Protein AF-A0A7C1W9N8-F1 (afdb_monomer_lite)

pLDDT: mean 86.83, std 10.92, range [55.41, 98.25]

Radius of gyration: 13.0 Å; chains: 1; bounding box: 28×29×27 Å

Foldseek 3Di:
DEEEEEQQQCVDDDDPQNVVVLVVLQVCQVPPPPYAYEYEYCDDDDRDDHDHHYDNLHDDPDDPVVVVVCCVPPSVVVVCVVRVHPYYDYD

Secondary structure (DSSP, 8-state):
-EEEEE-GGGGSSP-HHHHHHHHHHHHHHHH--SSEEEEEESS-----SS--EEEE----SS-HHHHHHHIIIIIHHHHHHHTT-SEEE--

Sequence (91 aa):
MNIAIDCRVLEKKITGIGRYLSDLLEGLAKTDFQNEYYLFSQSEIYIGNNEFTFIHTGKSFFSSKLSSPFWLNFTLPKYLKKYKIDLFFTP

Structure (mmCIF, N/CA/C/O back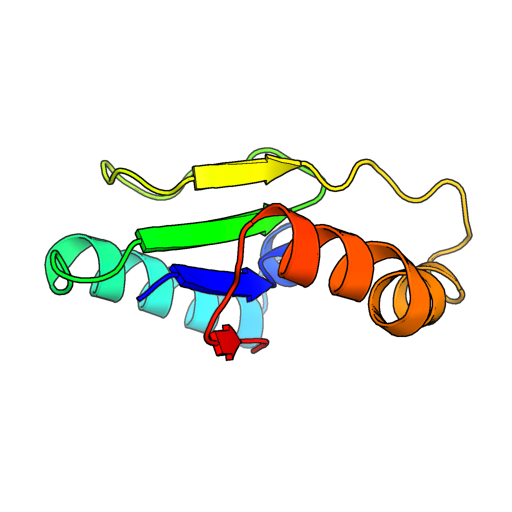bone):
data_AF-A0A7C1W9N8-F1
#
_entry.id   AF-A0A7C1W9N8-F1
#
loop_
_atom_site.group_PDB
_atom_site.id
_atom_site.type_symbol
_atom_site.label_atom_id
_atom_site.label_alt_id
_atom_site.label_comp_id
_atom_site.label_asym_id
_atom_site.label_entity_id
_atom_site.label_seq_id
_atom_site.pdbx_PDB_ins_code
_atom_site.Cartn_x
_atom_site.Cartn_y
_atom_site.Cartn_z
_atom_site.occupancy
_atom_site.B_iso_or_equiv
_atom_site.auth_seq_id
_atom_site.auth_comp_id
_atom_site.auth_asym_id
_atom_site.auth_atom_id
_atom_site.pdbx_PDB_model_num
ATOM 1 N N . MET A 1 1 ? -10.203 -1.580 10.587 1.00 96.31 1 MET A N 1
ATOM 2 C CA . MET A 1 1 ? -9.708 -2.787 9.878 1.00 96.31 1 MET A CA 1
ATOM 3 C C . MET A 1 1 ? -8.244 -2.587 9.531 1.00 96.31 1 MET A 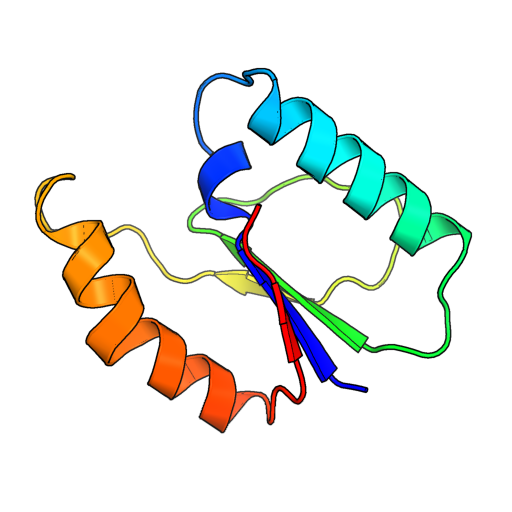C 1
ATOM 5 O O . MET A 1 1 ? -7.817 -1.443 9.448 1.00 96.31 1 MET A O 1
ATOM 9 N N . ASN A 1 2 ? -7.507 -3.667 9.287 1.00 97.25 2 ASN A N 1
ATOM 10 C CA . ASN A 1 2 ? -6.145 -3.621 8.767 1.00 97.25 2 ASN A CA 1
ATOM 11 C C . ASN A 1 2 ? -6.194 -3.602 7.235 1.00 97.25 2 ASN A C 1
ATOM 13 O O . ASN A 1 2 ? -6.518 -4.613 6.607 1.00 97.25 2 ASN A O 1
ATOM 17 N N . ILE A 1 3 ? -5.888 -2.461 6.625 1.00 97.50 3 ILE A N 1
ATOM 18 C CA . ILE A 1 3 ? -5.951 -2.265 5.174 1.00 97.50 3 ILE A CA 1
ATOM 19 C C . ILE A 1 3 ? -4.532 -2.128 4.635 1.00 97.50 3 ILE A C 1
ATOM 21 O O . ILE A 1 3 ? -3.788 -1.244 5.048 1.00 97.50 3 ILE A O 1
ATOM 25 N N . ALA A 1 4 ? -4.149 -2.986 3.692 1.00 96.62 4 ALA A N 1
ATOM 26 C CA . ALA A 1 4 ? -2.871 -2.866 3.009 1.00 96.62 4 ALA A CA 1
ATOM 27 C C . ALA A 1 4 ? -3.029 -2.258 1.617 1.00 96.62 4 ALA A C 1
ATOM 29 O O . ALA A 1 4 ? -3.919 -2.645 0.861 1.00 96.62 4 ALA A O 1
ATOM 30 N N . ILE A 1 5 ? -2.124 -1.349 1.264 1.00 95.81 5 ILE A N 1
ATOM 31 C CA . ILE A 1 5 ? -2.118 -0.646 -0.019 1.00 95.81 5 ILE A CA 1
ATOM 32 C C . ILE A 1 5 ? -0.793 -0.914 -0.736 1.00 95.81 5 ILE A C 1
ATOM 34 O O . ILE A 1 5 ? 0.287 -0.764 -0.158 1.00 95.81 5 ILE A O 1
ATOM 38 N N . ASP A 1 6 ? -0.869 -1.321 -2.005 1.00 94.38 6 ASP A N 1
ATOM 39 C CA . ASP A 1 6 ? 0.303 -1.475 -2.867 1.00 94.38 6 ASP A CA 1
ATOM 40 C C . ASP A 1 6 ? 0.792 -0.110 -3.369 1.00 94.38 6 ASP A C 1
ATOM 42 O O . ASP A 1 6 ? 0.257 0.458 -4.323 1.00 94.38 6 ASP A O 1
ATOM 46 N N . CYS A 1 7 ? 1.841 0.410 -2.733 1.00 93.25 7 CYS A N 1
ATOM 47 C CA . CYS A 1 7 ? 2.439 1.694 -3.079 1.00 93.25 7 CYS A CA 1
ATOM 48 C C . CYS A 1 7 ? 3.639 1.573 -4.023 1.00 93.25 7 CYS A C 1
ATOM 50 O O . CYS A 1 7 ? 4.263 2.586 -4.344 1.00 93.25 7 CYS A O 1
ATOM 52 N N . ARG A 1 8 ? 3.954 0.377 -4.543 1.00 88.94 8 ARG A N 1
ATOM 53 C CA . ARG A 1 8 ? 5.138 0.168 -5.401 1.00 88.94 8 ARG A CA 1
ATOM 54 C C . ARG A 1 8 ? 5.087 0.958 -6.710 1.00 88.94 8 ARG A C 1
ATOM 56 O O . ARG A 1 8 ? 6.107 1.162 -7.367 1.00 88.94 8 ARG A O 1
ATOM 63 N N . VAL A 1 9 ? 3.902 1.416 -7.119 1.00 89.06 9 VAL A N 1
ATOM 64 C CA . VAL A 1 9 ? 3.734 2.284 -8.293 1.00 89.06 9 VAL A CA 1
ATOM 65 C C . VAL A 1 9 ? 4.286 3.700 -8.071 1.00 89.06 9 VAL A C 1
ATOM 67 O O . VAL A 1 9 ? 4.681 4.347 -9.041 1.00 89.06 9 VAL A O 1
ATOM 70 N N . LEU A 1 10 ? 4.388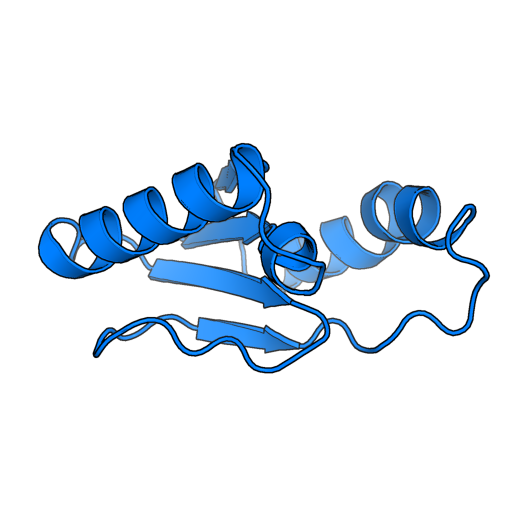 4.154 -6.815 1.00 89.50 10 LEU A N 1
ATOM 71 C CA . LEU A 1 10 ? 4.945 5.461 -6.440 1.00 89.50 10 LEU A CA 1
ATOM 72 C C . LEU A 1 10 ? 6.479 5.501 -6.505 1.00 89.50 10 LEU A C 1
ATOM 74 O O . LEU A 1 10 ? 7.066 6.575 -6.515 1.00 89.50 10 LEU A O 1
ATOM 78 N N . GLU A 1 11 ? 7.136 4.343 -6.599 1.00 82.56 11 GLU A N 1
ATOM 79 C CA . GLU A 1 11 ? 8.598 4.231 -6.720 1.00 82.56 11 GLU A CA 1
ATOM 80 C C . GLU A 1 11 ? 9.114 4.609 -8.117 1.00 82.56 11 GLU A C 1
ATOM 82 O O . GLU A 1 11 ? 10.311 4.812 -8.330 1.00 82.56 11 GLU A O 1
ATOM 87 N N . LYS A 1 12 ? 8.220 4.634 -9.109 1.00 79.69 12 LYS A N 1
ATOM 88 C CA . LYS A 1 12 ? 8.540 4.943 -10.505 1.00 79.69 12 LYS A CA 1
ATOM 89 C C . LYS A 1 12 ? 8.242 6.411 -10.796 1.00 79.69 12 LYS A C 1
ATOM 91 O O . LYS A 1 12 ? 7.622 7.114 -10.005 1.00 79.69 12 LYS A O 1
ATOM 96 N N . LYS A 1 13 ? 8.637 6.878 -11.985 1.00 82.12 13 LYS A N 1
ATOM 97 C CA . LYS A 1 13 ? 8.225 8.198 -12.483 1.00 82.12 13 LYS A CA 1
ATOM 98 C C . LYS A 1 13 ? 6.700 8.324 -12.376 1.00 82.12 13 LYS A C 1
ATOM 100 O O . LYS A 1 13 ? 5.985 7.496 -12.942 1.00 82.12 13 LYS A O 1
ATOM 105 N N . ILE A 1 14 ? 6.229 9.351 -11.666 1.00 83.69 14 ILE A N 1
ATOM 106 C CA . ILE A 1 14 ? 4.800 9.569 -11.420 1.00 83.69 14 ILE A CA 1
ATOM 107 C C . ILE A 1 14 ? 4.059 9.667 -12.758 1.00 83.69 14 ILE A C 1
ATOM 109 O O . ILE A 1 14 ? 4.388 10.483 -13.621 1.00 83.69 14 ILE A O 1
ATOM 113 N N . THR A 1 15 ? 3.048 8.817 -12.905 1.00 91.19 15 THR A N 1
ATOM 114 C CA . THR A 1 15 ? 2.071 8.823 -14.002 1.00 91.19 15 THR A CA 1
ATOM 115 C C . THR A 1 15 ? 0.669 9.042 -13.424 1.00 91.19 15 THR A C 1
ATOM 117 O O . THR A 1 15 ? 0.535 9.258 -12.219 1.00 91.19 15 THR A O 1
ATOM 120 N N . GLY A 1 16 ? -0.383 8.981 -14.249 1.00 93.62 16 GLY A N 1
ATOM 121 C CA . GLY A 1 16 ? -1.764 9.167 -13.785 1.00 93.62 16 GLY A CA 1
ATOM 122 C C . GLY A 1 16 ? -2.134 8.260 -12.608 1.00 93.62 16 GLY A C 1
ATOM 123 O O . GLY A 1 16 ? -2.703 8.737 -11.633 1.00 93.62 16 GLY A O 1
ATOM 124 N N . ILE A 1 17 ? -1.708 6.993 -12.643 1.00 93.06 17 ILE A N 1
ATOM 125 C CA . ILE A 1 17 ? -1.998 6.046 -11.562 1.00 93.06 17 ILE A CA 1
ATOM 126 C C . ILE A 1 17 ? -1.244 6.371 -10.266 1.00 93.06 17 ILE A C 1
ATOM 128 O O . ILE A 1 17 ? -1.793 6.250 -9.177 1.00 93.06 17 ILE A O 1
ATOM 132 N N . GLY A 1 18 ? -0.004 6.860 -10.380 1.00 92.44 18 GLY A N 1
ATOM 133 C CA . GLY A 1 18 ? 0.770 7.297 -9.220 1.00 92.44 18 GLY A CA 1
ATOM 134 C C . GLY A 1 18 ? 0.186 8.559 -8.587 1.00 92.44 18 GLY A C 1
ATOM 135 O O . GLY A 1 18 ? 0.138 8.664 -7.367 1.00 92.44 18 GLY A O 1
ATOM 136 N N . ARG A 1 19 ? -0.314 9.494 -9.406 1.00 92.69 19 ARG A N 1
ATOM 137 C CA . ARG A 1 19 ? -1.003 10.692 -8.912 1.00 92.69 19 ARG A CA 1
ATOM 138 C C . ARG A 1 19 ? -2.305 10.328 -8.202 1.00 92.69 19 ARG A C 1
ATOM 140 O O . ARG A 1 19 ? -2.492 10.745 -7.070 1.00 92.69 19 ARG A O 1
ATOM 147 N N . TYR A 1 20 ? -3.130 9.481 -8.818 1.00 95.31 20 TYR A N 1
ATOM 148 C CA . TYR A 1 20 ? -4.359 8.979 -8.200 1.00 95.31 20 TYR A CA 1
ATOM 149 C C . TYR A 1 20 ? -4.097 8.337 -6.833 1.00 95.31 20 TYR A C 1
ATOM 151 O O . TYR A 1 20 ? -4.758 8.679 -5.857 1.00 95.31 20 TYR A O 1
ATOM 159 N N . LEU A 1 21 ? -3.107 7.443 -6.747 1.00 94.69 21 LEU A N 1
ATOM 160 C CA . LEU A 1 21 ? -2.772 6.795 -5.484 1.00 94.69 21 LEU A CA 1
ATOM 161 C C . LEU A 1 21 ? -2.266 7.804 -4.438 1.00 94.69 21 LEU A C 1
ATOM 163 O O . LEU A 1 21 ? -2.640 7.704 -3.275 1.00 94.69 21 LEU A O 1
ATOM 167 N N . SER A 1 22 ? -1.440 8.774 -4.837 1.00 92.25 22 SER A N 1
ATOM 168 C CA . SER A 1 22 ? -0.960 9.827 -3.933 1.00 92.25 22 SER A CA 1
ATOM 169 C C . SER A 1 22 ? -2.116 10.649 -3.356 1.00 92.25 22 SER A C 1
ATOM 171 O O . SER A 1 22 ? -2.174 10.849 -2.144 1.00 92.25 22 SER A O 1
ATOM 173 N N . ASP A 1 23 ? -3.051 11.076 -4.208 1.00 92.81 23 ASP A N 1
ATOM 174 C CA . ASP A 1 23 ? -4.209 11.878 -3.805 1.00 92.81 23 ASP A CA 1
ATOM 175 C C . ASP A 1 23 ? -5.163 11.060 -2.911 1.00 92.81 23 ASP A C 1
ATOM 177 O O . ASP A 1 23 ? -5.700 11.574 -1.928 1.00 92.81 23 ASP A O 1
ATOM 181 N N . LEU A 1 24 ? -5.331 9.762 -3.200 1.00 94.44 24 LEU A N 1
ATOM 182 C CA . LEU A 1 24 ? -6.092 8.837 -2.356 1.00 94.44 24 LEU A CA 1
ATOM 183 C C . LEU A 1 24 ? -5.476 8.729 -0.956 1.00 94.44 24 LEU A C 1
ATOM 185 O O . LEU A 1 24 ? -6.191 8.858 0.033 1.00 94.44 24 LEU A O 1
ATOM 189 N N . LEU A 1 25 ? -4.162 8.510 -0.863 1.00 93.25 25 LEU A N 1
ATOM 190 C CA . LEU A 1 25 ? -3.464 8.368 0.417 1.00 93.25 25 LEU A CA 1
ATOM 191 C C . LEU A 1 25 ? -3.518 9.663 1.240 1.00 93.25 25 LEU A C 1
ATOM 193 O O . LEU A 1 25 ? -3.727 9.606 2.450 1.00 93.25 25 LEU A O 1
ATOM 197 N N . GLU A 1 26 ? -3.409 10.826 0.594 1.00 92.06 26 GLU A N 1
ATOM 198 C CA . GLU A 1 26 ? -3.602 12.121 1.254 1.00 92.06 26 GLU A CA 1
ATOM 199 C C . GLU A 1 26 ? -5.044 12.310 1.757 1.00 92.06 26 GLU A C 1
ATOM 201 O O . GLU A 1 26 ? -5.259 12.819 2.859 1.00 92.06 26 GLU A O 1
ATOM 206 N N . GLY A 1 27 ? -6.039 11.887 0.974 1.00 92.06 27 GLY A N 1
ATOM 207 C CA . GLY A 1 27 ? -7.444 11.922 1.376 1.00 92.06 27 GLY A CA 1
ATOM 208 C C . GLY A 1 27 ? -7.727 11.022 2.578 1.00 92.06 27 GLY A C 1
ATOM 209 O O . GLY A 1 27 ? -8.327 11.474 3.554 1.00 92.06 27 GLY A O 1
ATOM 210 N N . LEU A 1 28 ? -7.247 9.775 2.539 1.00 92.94 28 LEU A N 1
ATOM 211 C CA . LEU A 1 28 ? -7.389 8.809 3.632 1.00 92.94 28 LEU A CA 1
ATOM 212 C C . LEU A 1 28 ? -6.742 9.326 4.917 1.00 92.94 28 LEU A C 1
ATOM 214 O O . LEU A 1 28 ? -7.387 9.316 5.959 1.00 92.94 28 LEU A O 1
ATOM 218 N N . ALA A 1 29 ? -5.534 9.888 4.823 1.00 90.25 29 ALA A N 1
ATOM 219 C CA . ALA A 1 29 ? -4.848 10.496 5.959 1.00 90.25 29 ALA A CA 1
ATOM 220 C C . ALA A 1 29 ? -5.702 11.571 6.667 1.00 90.25 29 ALA A C 1
ATOM 222 O O . ALA A 1 29 ? -5.733 11.672 7.890 1.00 90.25 29 ALA A O 1
ATOM 223 N N . LYS A 1 30 ? -6.446 12.375 5.909 1.00 90.25 30 LYS A N 1
ATOM 224 C CA . LYS A 1 30 ? -7.235 13.477 6.479 1.00 90.25 30 LYS A CA 1
ATOM 225 C C . LYS A 1 30 ? -8.616 13.065 6.980 1.00 90.25 30 LYS A C 1
ATOM 227 O O . LYS A 1 30 ? -9.240 13.848 7.693 1.00 90.25 30 LYS A O 1
ATOM 232 N N . THR A 1 31 ? -9.134 11.917 6.549 1.00 92.38 31 THR A N 1
ATOM 233 C CA . THR A 1 31 ? -10.566 11.603 6.686 1.00 92.38 31 THR A CA 1
ATOM 234 C C . THR A 1 31 ? -10.858 10.287 7.387 1.00 92.38 31 THR A C 1
ATOM 236 O O . THR A 1 31 ? -11.922 10.172 7.996 1.00 92.38 31 THR A O 1
ATOM 239 N N . ASP A 1 32 ? -9.944 9.318 7.345 1.00 92.31 32 ASP A N 1
ATOM 240 C CA . ASP A 1 32 ? -10.148 8.011 7.951 1.00 92.31 32 ASP A CA 1
ATOM 241 C C . ASP A 1 32 ? -9.205 7.785 9.132 1.00 92.31 32 ASP A C 1
ATOM 243 O O . ASP A 1 32 ? -7.998 7.614 8.977 1.00 92.31 32 ASP A O 1
ATOM 247 N N . PHE A 1 33 ? -9.806 7.753 10.319 1.00 90.19 33 PHE A N 1
ATOM 248 C CA . PHE A 1 33 ? -9.133 7.529 11.599 1.00 90.19 33 PHE A CA 1
ATOM 249 C C . PHE A 1 33 ? -9.586 6.227 12.278 1.00 90.19 33 PHE A C 1
ATOM 251 O O . PHE A 1 33 ? -9.315 6.020 13.456 1.00 90.19 33 PHE A O 1
ATOM 258 N N . GLN A 1 34 ? -10.347 5.377 11.579 1.00 93.94 34 GLN A N 1
ATOM 259 C CA . GLN A 1 34 ? -10.879 4.123 12.132 1.00 93.94 34 GLN A CA 1
ATOM 260 C C . GLN A 1 34 ? -10.118 2.889 11.640 1.00 93.94 34 GLN A C 1
ATOM 262 O O . GLN A 1 34 ? -10.232 1.807 12.227 1.00 93.94 34 GLN A O 1
ATOM 267 N N . ASN A 1 35 ? -9.389 3.025 10.533 1.00 95.12 35 ASN A N 1
ATOM 268 C CA . ASN A 1 35 ? -8.634 1.944 9.922 1.00 95.12 35 ASN A CA 1
ATOM 269 C C . ASN A 1 35 ? -7.129 2.121 10.107 1.00 95.12 35 ASN A C 1
ATOM 271 O O . ASN A 1 35 ? -6.602 3.229 10.088 1.00 95.12 35 ASN A O 1
ATOM 275 N N . GLU A 1 36 ? -6.450 0.985 10.222 1.00 94.88 36 GLU A N 1
ATOM 276 C CA . GLU A 1 36 ? -5.000 0.887 10.288 1.00 94.88 36 GLU A CA 1
ATOM 277 C C . GLU A 1 36 ? -4.475 0.602 8.886 1.00 94.88 36 GLU A C 1
ATOM 279 O O . GLU A 1 36 ? -4.860 -0.387 8.251 1.00 94.88 36 GLU A O 1
ATOM 284 N N . TYR A 1 37 ? -3.598 1.470 8.396 1.00 94.94 37 TYR A N 1
ATOM 285 C CA . TYR A 1 37 ? -3.124 1.421 7.020 1.00 94.94 37 TYR A CA 1
ATOM 286 C C . TYR A 1 37 ? -1.674 0.951 6.932 1.00 94.94 37 TYR A C 1
ATOM 288 O O . TYR A 1 37 ? -0.768 1.511 7.552 1.00 94.94 37 TYR A O 1
ATOM 296 N N . TYR A 1 38 ? -1.453 -0.055 6.089 1.00 94.88 38 TYR A N 1
ATOM 297 C CA . TYR A 1 38 ? -0.162 -0.684 5.844 1.00 94.88 38 TYR A CA 1
ATOM 298 C C . TYR A 1 38 ? 0.292 -0.422 4.408 1.00 94.88 38 TYR A C 1
ATOM 300 O O . TYR A 1 38 ? -0.284 -0.947 3.454 1.00 94.88 38 TYR A O 1
ATOM 308 N N . LEU A 1 39 ? 1.337 0.381 4.232 1.00 94.12 39 LEU A N 1
ATOM 309 C CA . LEU A 1 39 ? 1.807 0.785 2.907 1.00 94.12 39 LEU A CA 1
ATOM 310 C C . LEU A 1 39 ? 2.971 -0.099 2.462 1.00 94.12 39 LEU A C 1
ATOM 312 O O . LEU A 1 39 ? 4.050 -0.064 3.057 1.00 94.12 39 LEU A O 1
ATOM 316 N N . PHE A 1 40 ? 2.766 -0.889 1.407 1.00 93.25 40 PHE A N 1
ATOM 317 C CA . PHE A 1 40 ? 3.823 -1.716 0.830 1.00 93.25 40 PHE A CA 1
ATOM 318 C C . PHE A 1 40 ? 4.652 -0.925 -0.174 1.00 93.25 40 PHE A C 1
ATOM 320 O O . PHE A 1 40 ? 4.138 -0.466 -1.192 1.00 93.25 40 PHE A O 1
ATOM 327 N N . SER A 1 41 ? 5.951 -0.819 0.090 1.00 88.94 41 SER A N 1
ATOM 328 C CA . SER A 1 41 ? 6.903 -0.153 -0.797 1.00 88.94 41 SER A CA 1
ATOM 329 C C . SER A 1 41 ? 8.304 -0.750 -0.658 1.00 88.94 41 SER A C 1
ATOM 331 O O . SER A 1 41 ? 8.688 -1.267 0.390 1.00 88.94 41 SER A O 1
ATOM 333 N N . GLN A 1 42 ? 9.104 -0.667 -1.713 1.00 83.38 42 GLN A N 1
ATOM 334 C CA . GLN A 1 42 ? 10.525 -1.010 -1.735 1.00 83.38 42 GLN A CA 1
ATOM 335 C C . GLN A 1 42 ? 11.410 0.181 -1.343 1.00 83.38 42 GLN A C 1
ATOM 337 O O . GLN A 1 42 ? 12.571 -0.028 -0.988 1.00 83.38 42 GLN A O 1
ATOM 342 N N . SER A 1 43 ? 10.889 1.411 -1.393 1.00 77.94 43 SER A N 1
ATOM 343 C CA . SER A 1 43 ? 11.570 2.636 -0.952 1.00 77.94 43 SER A CA 1
ATOM 344 C C . SER A 1 43 ? 10.759 3.387 0.101 1.00 77.94 43 SER A C 1
ATOM 346 O O . SER A 1 43 ? 9.557 3.166 0.246 1.00 77.94 43 SER A O 1
ATOM 348 N N . GLU A 1 44 ? 11.399 4.289 0.840 1.00 71.75 44 GLU A N 1
ATOM 349 C CA . GLU A 1 44 ? 10.658 5.267 1.639 1.00 71.75 44 GLU A CA 1
ATOM 350 C C . GLU A 1 44 ? 9.791 6.128 0.714 1.00 71.75 44 GLU A C 1
ATOM 352 O O . GLU A 1 44 ? 10.235 6.555 -0.356 1.00 71.75 44 GLU A O 1
ATOM 357 N N . ILE A 1 45 ? 8.534 6.325 1.104 1.00 75.62 45 ILE A N 1
ATOM 358 C CA . ILE A 1 45 ? 7.600 7.214 0.419 1.00 75.62 45 ILE A CA 1
ATOM 359 C C . ILE A 1 45 ? 7.159 8.230 1.460 1.00 75.62 45 ILE A C 1
ATOM 361 O O . ILE A 1 45 ? 6.659 7.858 2.518 1.00 75.62 45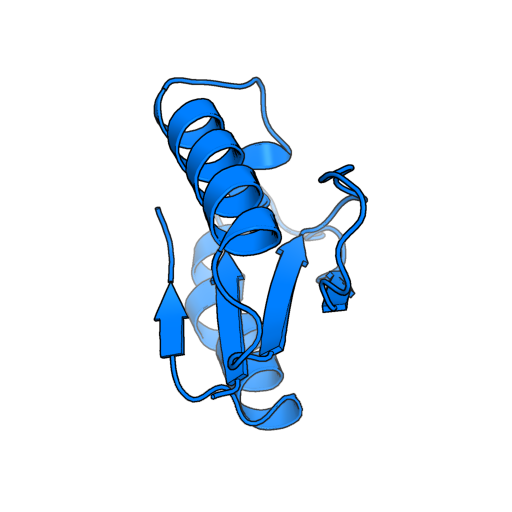 ILE A O 1
ATOM 365 N N . TYR A 1 46 ? 7.345 9.510 1.159 1.00 70.56 46 TYR A N 1
ATOM 366 C CA . TYR A 1 46 ? 6.854 10.583 2.009 1.00 70.56 46 TYR A CA 1
ATOM 367 C C . TYR A 1 46 ? 5.397 10.852 1.665 1.00 70.56 46 TYR A C 1
ATOM 369 O O . TYR A 1 46 ? 5.082 11.369 0.595 1.00 70.56 46 TYR A O 1
ATOM 377 N N . ILE A 1 47 ? 4.517 10.485 2.583 1.00 71.31 47 ILE A N 1
ATOM 378 C CA . ILE A 1 47 ? 3.101 10.838 2.564 1.00 71.31 47 ILE A CA 1
ATOM 379 C C . ILE A 1 47 ? 2.869 11.609 3.859 1.00 71.31 47 ILE A C 1
ATOM 381 O O . ILE A 1 47 ? 3.469 11.261 4.874 1.00 71.31 47 ILE A O 1
ATOM 385 N N . GLY A 1 48 ? 2.117 12.712 3.790 1.00 63.38 48 GLY A N 1
ATOM 386 C CA . GLY A 1 48 ? 1.978 13.689 4.878 1.00 63.38 48 GLY A CA 1
ATOM 387 C C . GLY A 1 48 ? 1.599 13.095 6.245 1.00 63.38 48 GLY A C 1
ATOM 388 O O . GLY A 1 48 ? 1.253 11.925 6.344 1.00 63.38 48 GLY A O 1
ATOM 389 N N . ASN A 1 49 ? 1.675 13.936 7.284 1.00 55.41 49 ASN A N 1
ATOM 390 C CA . ASN A 1 49 ? 1.634 13.627 8.728 1.00 55.41 49 ASN A CA 1
ATOM 391 C C . ASN A 1 49 ? 0.488 12.715 9.228 1.00 55.41 49 ASN A C 1
ATOM 393 O O . ASN A 1 49 ? -0.357 13.166 9.997 1.00 55.41 49 ASN A O 1
ATOM 397 N N . ASN A 1 50 ? 0.511 11.431 8.883 1.00 61.16 50 ASN A N 1
ATOM 398 C CA . ASN A 1 50 ? -0.388 10.415 9.415 1.00 61.16 50 ASN A CA 1
ATOM 399 C C . ASN A 1 50 ? 0.356 9.137 9.801 1.00 61.16 50 ASN A C 1
ATOM 401 O O . ASN A 1 50 ? 1.436 8.839 9.289 1.00 61.16 50 ASN A O 1
ATOM 405 N N . GLU A 1 51 ? -0.273 8.367 10.690 1.00 77.06 51 GLU A N 1
ATOM 406 C CA . GLU A 1 51 ? 0.222 7.107 11.255 1.00 77.06 51 GLU A CA 1
ATOM 407 C C . GLU A 1 51 ? 0.095 5.935 10.265 1.00 77.06 51 GLU A C 1
ATOM 409 O O . GLU A 1 51 ? -0.486 4.893 10.551 1.00 77.06 51 GLU A O 1
ATOM 414 N N . PHE A 1 52 ? 0.633 6.091 9.054 1.00 89.69 52 PHE A N 1
ATOM 415 C CA . PHE A 1 52 ? 0.781 4.962 8.142 1.00 89.69 52 PHE A CA 1
ATOM 416 C C . PHE A 1 52 ? 1.878 4.019 8.639 1.00 89.69 52 PHE A C 1
ATOM 418 O O . PHE A 1 52 ? 3.010 4.436 8.895 1.00 89.69 52 PHE A O 1
ATOM 425 N N . THR A 1 53 ? 1.585 2.719 8.690 1.00 90.88 53 THR A N 1
ATOM 426 C CA . THR A 1 53 ? 2.618 1.706 8.918 1.00 90.88 53 THR A CA 1
ATOM 427 C C . THR A 1 53 ? 3.294 1.363 7.594 1.00 90.88 53 THR A C 1
ATOM 429 O O . THR A 1 53 ? 2.747 0.644 6.756 1.00 90.88 53 THR A O 1
ATOM 432 N N . PHE A 1 54 ? 4.519 1.844 7.399 1.00 90.50 54 PHE A N 1
ATOM 433 C CA . PHE A 1 54 ? 5.312 1.503 6.220 1.00 90.50 54 PHE A CA 1
ATOM 434 C C . PHE A 1 54 ? 5.906 0.099 6.340 1.00 90.50 54 PHE A C 1
ATOM 436 O O . PHE A 1 54 ? 6.611 -0.229 7.296 1.00 90.50 54 PHE A O 1
ATOM 443 N N . ILE A 1 55 ? 5.650 -0.739 5.336 1.00 89.25 55 ILE A N 1
ATOM 444 C CA . ILE A 1 55 ? 6.240 -2.069 5.230 1.00 89.25 55 ILE A CA 1
ATOM 445 C C . ILE A 1 55 ? 7.210 -2.073 4.058 1.00 89.25 55 ILE A C 1
ATOM 447 O O . ILE A 1 55 ? 6.818 -2.159 2.891 1.00 89.25 55 ILE A O 1
ATOM 451 N N . HIS A 1 56 ? 8.497 -2.050 4.396 1.00 84.75 56 HIS A N 1
ATOM 452 C CA . HIS A 1 56 ? 9.565 -2.216 3.424 1.00 84.75 56 HIS A CA 1
ATOM 453 C C . HIS A 1 56 ? 9.625 -3.664 2.942 1.00 84.75 56 HIS A C 1
ATOM 455 O O . HIS A 1 56 ? 9.968 -4.582 3.691 1.00 84.75 56 HIS A O 1
ATOM 461 N N . THR A 1 57 ? 9.308 -3.873 1.668 1.00 80.19 57 THR A N 1
ATOM 462 C CA . THR A 1 57 ? 9.259 -5.212 1.061 1.00 80.19 57 THR A CA 1
ATOM 463 C C . THR A 1 57 ? 10.619 -5.677 0.534 1.00 80.19 57 THR A C 1
ATOM 465 O O . THR A 1 57 ? 10.731 -6.795 0.032 1.00 80.19 57 THR A O 1
ATOM 468 N N . GLY A 1 58 ? 11.650 -4.831 0.661 1.00 70.69 58 GLY A N 1
ATOM 469 C CA . GLY A 1 58 ? 12.990 -5.042 0.114 1.00 70.69 58 GLY A CA 1
ATOM 470 C C . GLY A 1 58 ? 13.031 -4.887 -1.409 1.00 70.69 58 GLY A C 1
ATOM 471 O O . GLY A 1 58 ? 12.038 -5.117 -2.099 1.00 70.69 58 GLY A O 1
ATOM 472 N N . LYS A 1 59 ? 14.188 -4.495 -1.955 1.00 66.56 59 LYS A N 1
ATOM 473 C CA . LYS A 1 59 ? 14.381 -4.478 -3.411 1.00 66.56 59 LYS A CA 1
ATOM 474 C C . LYS A 1 59 ? 14.386 -5.911 -3.934 1.00 66.56 59 LYS A C 1
ATOM 476 O O . LYS A 1 59 ? 15.088 -6.768 -3.398 1.00 66.56 59 LYS A O 1
ATOM 481 N N . SER A 1 60 ? 13.625 -6.175 -4.993 1.00 66.25 60 SER A N 1
ATOM 482 C CA . SER A 1 60 ? 13.717 -7.467 -5.674 1.00 66.25 60 SER A CA 1
ATOM 483 C C . SER A 1 60 ? 15.104 -7.625 -6.309 1.00 66.25 60 SER A C 1
ATOM 485 O O . SER A 1 60 ? 15.527 -6.775 -7.087 1.00 66.25 60 SER A O 1
ATOM 487 N N . PHE A 1 61 ? 15.799 -8.725 -6.003 1.00 59.56 61 PHE A N 1
ATOM 488 C CA . PHE A 1 61 ? 17.046 -9.110 -6.682 1.00 59.56 61 PHE A CA 1
ATOM 489 C C . PHE A 1 61 ? 16.805 -9.653 -8.101 1.00 59.56 61 PHE A C 1
ATOM 491 O O . PHE A 1 61 ? 17.750 -9.844 -8.864 1.00 59.56 61 PHE A O 1
ATOM 498 N N . PHE A 1 62 ? 15.547 -9.922 -8.459 1.00 61.12 62 PHE A N 1
ATOM 499 C CA . PHE A 1 62 ? 15.170 -10.457 -9.761 1.00 61.12 62 PHE A CA 1
ATOM 500 C C . PHE A 1 62 ? 14.919 -9.341 -10.777 1.00 61.12 62 PHE A C 1
ATOM 502 O O . PHE A 1 62 ? 14.553 -8.218 -10.427 1.00 61.12 62 PHE A O 1
ATOM 509 N N . SER A 1 63 ? 15.067 -9.670 -12.064 1.00 63.16 63 SER A N 1
ATOM 510 C CA . SER A 1 63 ? 14.696 -8.759 -13.147 1.00 63.16 63 SER A CA 1
ATOM 511 C C . SER A 1 63 ? 13.231 -8.317 -13.011 1.00 63.16 63 SER A C 1
ATOM 513 O O . SER A 1 63 ? 12.372 -9.062 -12.529 1.00 63.16 63 SER A O 1
ATOM 515 N N . SER A 1 64 ? 12.926 -7.102 -13.469 1.00 66.12 64 SER A N 1
ATOM 516 C CA . SER A 1 64 ? 11.607 -6.463 -13.321 1.00 66.12 64 SER A CA 1
ATOM 517 C C . SER A 1 64 ? 10.426 -7.283 -13.863 1.00 66.12 64 SER A C 1
ATOM 519 O O . SER A 1 64 ? 9.291 -7.058 -13.451 1.00 66.12 64 SER A O 1
ATOM 521 N N . LYS A 1 65 ? 10.675 -8.244 -14.765 1.00 64.06 65 LYS A N 1
ATOM 522 C CA . LYS A 1 65 ? 9.654 -9.155 -15.308 1.00 64.06 65 LYS A CA 1
ATOM 523 C C . LYS A 1 65 ? 9.235 -10.248 -14.322 1.00 64.06 65 LYS A C 1
ATOM 525 O O . LYS A 1 65 ? 8.086 -10.671 -14.348 1.00 64.06 65 LYS A O 1
ATOM 530 N N . LEU A 1 66 ? 10.147 -10.704 -13.463 1.00 71.00 66 LEU A N 1
ATOM 531 C CA . LEU A 1 66 ? 9.881 -11.773 -12.495 1.00 71.00 66 LEU A CA 1
ATOM 532 C C . LEU A 1 66 ? 9.479 -11.226 -11.123 1.00 71.00 66 LEU A C 1
ATOM 534 O O . LEU A 1 66 ? 8.784 -11.908 -10.373 1.00 71.00 66 LEU A O 1
ATOM 538 N N . SER A 1 67 ? 9.846 -9.984 -10.804 1.00 75.94 67 SER A N 1
ATOM 539 C CA . SER A 1 67 ? 9.532 -9.382 -9.505 1.00 75.94 67 SER A CA 1
ATOM 540 C C . SER A 1 67 ? 8.026 -9.313 -9.213 1.00 75.94 67 SER A C 1
ATOM 542 O O . SER A 1 67 ? 7.627 -9.505 -8.065 1.00 75.94 67 SER A O 1
ATOM 544 N N . SER A 1 68 ? 7.178 -9.102 -10.229 1.00 80.62 68 SER A N 1
ATOM 545 C CA . SER A 1 68 ? 5.722 -9.008 -10.042 1.00 80.62 68 SER A CA 1
ATOM 546 C C . SER A 1 68 ? 5.057 -10.364 -9.738 1.00 80.62 68 SER A C 1
ATOM 548 O O . SER A 1 68 ? 4.388 -10.460 -8.706 1.00 80.62 68 SER A O 1
ATOM 550 N N . PRO A 1 69 ? 5.290 -11.448 -10.512 1.00 86.38 69 PRO A N 1
ATOM 551 C CA . PRO A 1 69 ? 4.812 -12.779 -10.133 1.00 86.38 69 PRO A CA 1
ATOM 552 C C . PRO A 1 69 ? 5.295 -13.237 -8.753 1.00 86.38 69 PRO A C 1
ATOM 554 O O . PRO A 1 69 ? 4.502 -13.784 -7.987 1.00 86.38 69 PRO A O 1
ATOM 557 N N . PHE A 1 70 ? 6.564 -12.992 -8.403 1.00 86.44 70 PHE A N 1
ATOM 558 C CA . PHE A 1 70 ? 7.086 -13.357 -7.083 1.00 86.44 70 PHE A CA 1
ATOM 559 C C . PHE A 1 70 ? 6.414 -12.572 -5.953 1.00 86.44 70 PHE A C 1
ATOM 561 O O . PHE A 1 70 ? 6.070 -13.148 -4.918 1.00 86.44 70 PHE A O 1
ATOM 568 N N . TRP A 1 71 ? 6.186 -11.273 -6.165 1.00 87.56 71 TRP A N 1
ATOM 569 C CA . TRP A 1 71 ? 5.443 -10.442 -5.228 1.00 87.56 71 TRP A CA 1
ATOM 570 C C . TRP A 1 71 ? 4.047 -11.002 -4.971 1.00 87.56 71 TRP A C 1
ATOM 572 O O . TRP A 1 71 ? 3.727 -11.305 -3.826 1.00 87.56 71 TRP A O 1
ATOM 582 N N . LEU A 1 72 ? 3.251 -11.188 -6.026 1.00 89.12 72 LEU A N 1
ATOM 583 C CA . LEU A 1 72 ? 1.841 -11.562 -5.906 1.00 89.12 72 LEU A CA 1
ATOM 584 C C . LEU A 1 72 ? 1.648 -12.952 -5.292 1.00 89.12 72 LEU A C 1
ATOM 586 O O . LEU A 1 72 ? 0.726 -13.148 -4.506 1.00 89.12 72 LEU A O 1
ATOM 590 N N . ASN A 1 73 ? 2.520 -13.908 -5.624 1.00 91.44 73 ASN A N 1
ATOM 591 C CA . ASN A 1 73 ? 2.313 -15.309 -5.250 1.00 91.44 73 ASN A CA 1
ATOM 592 C C . ASN A 1 73 ? 3.033 -15.731 -3.962 1.00 91.44 73 ASN A C 1
ATOM 594 O O . ASN A 1 73 ? 2.595 -16.680 -3.317 1.00 91.44 73 ASN A O 1
ATOM 598 N N . PHE A 1 74 ? 4.118 -15.055 -3.563 1.00 90.56 74 PHE A N 1
ATOM 599 C CA . PHE A 1 74 ? 4.928 -15.484 -2.413 1.00 90.56 74 PHE A CA 1
ATOM 600 C C . PHE A 1 74 ? 5.080 -14.397 -1.352 1.00 90.56 74 PHE A C 1
ATOM 602 O O . PHE A 1 74 ? 4.779 -14.624 -0.178 1.00 90.56 74 PHE A O 1
ATOM 609 N N . THR A 1 75 ? 5.535 -13.210 -1.750 1.00 90.19 75 THR A N 1
ATOM 610 C CA . THR A 1 75 ? 5.869 -12.146 -0.795 1.00 90.19 75 THR A CA 1
ATOM 611 C C . THR A 1 75 ? 4.615 -11.519 -0.188 1.00 90.19 75 THR A C 1
ATOM 613 O O . THR A 1 75 ? 4.509 -11.420 1.035 1.00 90.19 75 THR A O 1
ATOM 616 N N . LEU A 1 76 ? 3.640 -11.151 -1.022 1.00 93.12 76 LEU A N 1
ATOM 617 C CA . LEU A 1 76 ? 2.399 -10.513 -0.599 1.00 93.12 76 LEU A CA 1
ATOM 618 C C . LEU A 1 76 ? 1.599 -11.408 0.367 1.00 93.12 76 LEU A C 1
ATOM 620 O O . LEU A 1 76 ? 1.347 -10.952 1.482 1.00 93.12 76 LEU A O 1
ATOM 624 N N . PRO A 1 77 ? 1.290 -12.690 0.067 1.00 95.06 77 PRO A N 1
ATOM 625 C CA . PRO A 1 77 ? 0.531 -13.536 0.993 1.00 95.06 77 PRO A CA 1
ATOM 626 C C . PRO A 1 77 ? 1.195 -13.699 2.365 1.00 95.06 77 PRO A C 1
ATOM 628 O O . PRO A 1 77 ? 0.506 -13.765 3.385 1.00 95.06 77 PRO A O 1
ATOM 631 N N . LYS A 1 78 ? 2.536 -13.739 2.414 1.00 94.12 78 LYS A N 1
ATOM 632 C CA . LYS A 1 78 ? 3.288 -13.798 3.675 1.00 94.12 78 LYS A CA 1
ATOM 633 C C . LYS A 1 78 ? 3.051 -12.545 4.516 1.00 94.12 78 LYS A C 1
ATOM 635 O O . LYS A 1 78 ? 2.824 -12.660 5.720 1.00 94.12 78 LYS A O 1
ATOM 640 N N . TYR A 1 79 ? 3.093 -11.367 3.900 1.00 94.06 79 TYR A N 1
ATOM 641 C CA . TYR A 1 79 ? 2.852 -10.111 4.602 1.00 94.06 79 TYR A CA 1
ATOM 642 C C . TYR A 1 79 ? 1.390 -9.931 5.004 1.00 94.06 79 TYR A C 1
ATO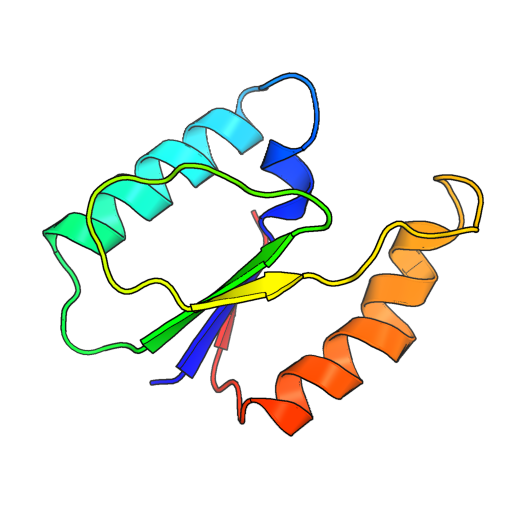M 644 O O . TYR A 1 79 ? 1.140 -9.577 6.154 1.00 94.06 79 TYR A O 1
ATOM 652 N N . LEU A 1 80 ? 0.440 -10.258 4.123 1.00 96.31 80 LEU A N 1
ATOM 653 C CA . LEU A 1 80 ? -0.990 -10.194 4.440 1.00 96.31 80 LEU A CA 1
ATOM 654 C C . LEU A 1 80 ? -1.324 -11.037 5.680 1.00 96.31 80 LEU A C 1
ATOM 656 O O . LEU A 1 80 ? -1.996 -10.560 6.590 1.00 96.31 80 LEU A O 1
ATOM 660 N N . LYS A 1 81 ? -0.769 -12.256 5.775 1.00 96.88 81 LYS A N 1
ATOM 661 C CA . LYS A 1 81 ? -0.913 -13.110 6.966 1.00 96.88 81 LYS A CA 1
ATOM 662 C C . LYS A 1 81 ? -0.202 -12.538 8.193 1.00 96.88 81 LYS A C 1
ATOM 664 O O . LYS A 1 81 ? -0.781 -12.532 9.275 1.00 96.88 81 LYS A O 1
ATOM 669 N N . LYS A 1 82 ? 1.041 -12.062 8.042 1.00 95.81 82 LYS A N 1
ATOM 670 C CA . LYS A 1 82 ? 1.850 -11.516 9.149 1.00 95.81 82 LYS A CA 1
ATOM 671 C C . LYS A 1 82 ? 1.162 -10.331 9.832 1.00 95.81 82 LYS A C 1
ATOM 673 O O . LYS A 1 82 ? 1.173 -10.260 11.056 1.00 95.81 82 LYS A O 1
ATOM 678 N N . TYR A 1 83 ? 0.583 -9.429 9.044 1.00 95.88 83 TYR A N 1
ATOM 679 C CA . TYR A 1 83 ? -0.058 -8.207 9.531 1.00 95.88 83 TYR A CA 1
ATOM 680 C C . TYR A 1 83 ? -1.577 -8.340 9.697 1.00 95.88 83 TYR A C 1
ATOM 682 O O . TYR A 1 83 ? -2.232 -7.355 10.005 1.00 95.88 83 TYR A O 1
ATOM 690 N N . LYS A 1 84 ? -2.134 -9.553 9.533 1.00 97.44 84 LYS A N 1
ATOM 691 C CA . LYS A 1 84 ? -3.577 -9.832 9.651 1.00 97.44 84 LYS A CA 1
ATOM 692 C C . LYS A 1 84 ? -4.416 -8.844 8.831 1.00 97.44 84 LYS A C 1
ATOM 694 O O . LYS A 1 84 ? -5.324 -8.213 9.361 1.00 97.44 84 LYS A O 1
ATOM 699 N N . ILE A 1 85 ? -4.042 -8.67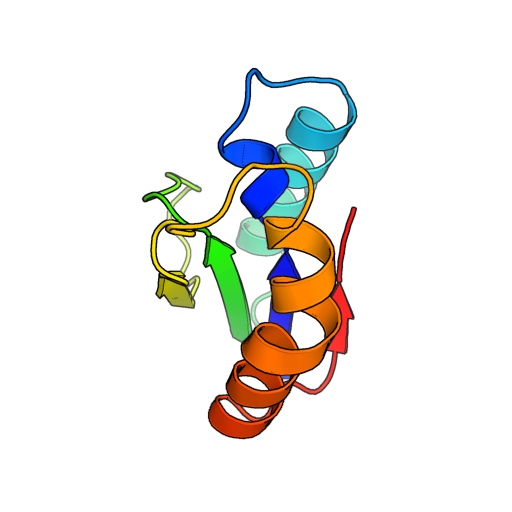0 7.566 1.00 97.88 85 ILE A N 1
ATOM 700 C CA . ILE A 1 85 ? -4.690 -7.724 6.658 1.00 97.88 85 ILE A CA 1
ATOM 701 C C . ILE A 1 85 ? -6.086 -8.233 6.290 1.00 97.88 85 ILE A C 1
ATOM 703 O O . ILE A 1 85 ? -6.220 -9.357 5.805 1.00 97.88 85 ILE A O 1
ATOM 707 N N . ASP A 1 86 ? -7.090 -7.380 6.481 1.00 98.25 86 ASP A N 1
ATOM 708 C CA . ASP A 1 86 ? -8.494 -7.643 6.156 1.00 98.25 86 ASP A CA 1
ATOM 709 C C . ASP A 1 86 ? -8.801 -7.308 4.687 1.00 98.25 86 ASP A C 1
ATOM 711 O O . ASP A 1 86 ? -9.563 -8.011 4.024 1.00 98.25 86 ASP A O 1
ATOM 715 N N . LEU A 1 87 ? -8.183 -6.241 4.165 1.00 97.50 87 LEU A N 1
ATOM 716 C CA . LEU A 1 87 ? -8.378 -5.749 2.801 1.00 97.50 87 LEU A CA 1
ATOM 717 C C . LEU A 1 87 ? -7.037 -5.387 2.158 1.00 97.50 87 LEU A C 1
ATOM 719 O O . LEU A 1 87 ? -6.248 -4.642 2.734 1.00 97.50 87 LEU A O 1
ATOM 723 N N . PHE A 1 88 ? -6.802 -5.871 0.939 1.00 96.94 88 PHE A N 1
ATOM 724 C CA . PHE A 1 88 ? -5.667 -5.462 0.112 1.00 96.94 88 PHE A CA 1
ATOM 725 C C . PHE A 1 88 ? -6.152 -4.650 -1.093 1.00 96.94 88 PHE A C 1
ATOM 727 O O . PHE A 1 88 ? -7.002 -5.119 -1.849 1.00 96.94 88 PHE A O 1
ATOM 734 N N . PHE A 1 89 ? -5.593 -3.456 -1.280 1.00 96.69 89 PHE A N 1
ATOM 735 C CA . PHE A 1 89 ? -5.891 -2.550 -2.387 1.00 96.69 89 PHE A CA 1
ATOM 736 C C . PHE A 1 89 ? -4.660 -2.355 -3.284 1.00 96.69 89 PHE A C 1
ATOM 738 O O . PHE A 1 89 ? -3.555 -2.101 -2.801 1.00 96.69 89 PHE A O 1
ATOM 745 N N . THR A 1 90 ? -4.860 -2.438 -4.600 1.00 92.62 90 THR A N 1
ATOM 746 C CA . THR A 1 90 ? -3.857 -2.102 -5.619 1.00 92.62 90 THR A CA 1
ATOM 747 C C . THR A 1 90 ? -4.508 -1.178 -6.649 1.00 92.62 90 THR A C 1
ATOM 749 O O . THR A 1 90 ? -5.584 -1.525 -7.142 1.00 92.62 90 THR A O 1
ATOM 752 N N . PRO A 1 91 ? -3.905 -0.017 -6.953 1.00 88.19 91 PRO A N 1
ATOM 753 C CA . PRO A 1 91 ? -4.380 0.872 -8.008 1.00 88.19 91 PRO A CA 1
ATOM 754 C C . PRO A 1 91 ? -4.050 0.311 -9.403 1.00 88.19 91 PRO A C 1
ATOM 756 O O . PRO A 1 91 ? -3.032 -0.413 -9.540 1.00 88.19 91 PRO A O 1
#